Protein AF-A0A354F7L4-F1 (afdb_monomer_lite)

Sequence (125 aa):
MSPPAWTSFITGKNPGKHGIYDFVVHKPDSYELLYTNGGMRRGDPFWKLLSEHGKKVVVLNVPMTYPPEKVNGIMISGFDSPGVDSDFVYPPHILGNIKNELGEYILRDYPQGQDPSSFLKQIHK

Structure (mmCIF, N/CA/C/O backbone):
data_AF-A0A354F7L4-F1
#
_entry.id   AF-A0A354F7L4-F1
#
loop_
_atom_site.group_PDB
_atom_site.id
_atom_site.type_symbol
_atom_site.label_atom_id
_atom_site.label_alt_id
_atom_site.label_comp_id
_atom_site.label_asym_id
_atom_site.label_entity_id
_atom_site.label_seq_id
_atom_site.pdbx_PDB_ins_code
_atom_site.Cartn_x
_atom_site.Cartn_y
_atom_site.Cartn_z
_atom_site.occupancy
_atom_site.B_iso_or_equiv
_atom_site.auth_seq_id
_atom_site.auth_comp_id
_atom_site.auth_asym_id
_atom_site.auth_atom_id
_atom_site.pdbx_PDB_model_num
ATOM 1 N N . MET A 1 1 ? 15.450 -7.856 -3.288 1.00 56.50 1 MET A N 1
ATOM 2 C CA . MET A 1 1 ? 14.868 -9.058 -2.630 1.00 56.50 1 MET A CA 1
ATOM 3 C C . MET A 1 1 ? 13.561 -8.810 -1.858 1.00 56.50 1 MET A C 1
ATOM 5 O O . MET A 1 1 ? 12.842 -9.773 -1.635 1.00 56.50 1 MET A O 1
ATOM 9 N N . SER A 1 2 ? 13.198 -7.585 -1.460 1.00 86.00 2 SER A N 1
ATOM 10 C CA . SER A 1 2 ? 12.085 -7.369 -0.507 1.00 86.00 2 SER A CA 1
ATOM 11 C C . SER A 1 2 ? 10.644 -7.307 -1.078 1.00 86.00 2 SER A C 1
ATOM 13 O O . SER A 1 2 ? 9.744 -7.818 -0.413 1.00 86.00 2 SER A O 1
ATOM 15 N N . PRO A 1 3 ? 10.363 -6.755 -2.281 1.00 92.31 3 PRO A N 1
ATOM 16 C CA . PRO A 1 3 ? 8.996 -6.623 -2.812 1.00 92.31 3 PRO A CA 1
ATOM 17 C C . PRO A 1 3 ? 8.219 -7.936 -2.977 1.00 92.31 3 PRO A C 1
ATOM 19 O O . PRO A 1 3 ? 7.060 -7.985 -2.547 1.00 92.31 3 PRO A O 1
ATOM 22 N N . PRO A 1 4 ? 8.805 -9.021 -3.532 1.00 95.88 4 PRO A N 1
ATOM 23 C CA . PRO A 1 4 ? 8.092 -10.291 -3.630 1.00 95.88 4 PRO A CA 1
ATOM 24 C C . PRO A 1 4 ? 7.759 -10.873 -2.253 1.00 95.88 4 PRO A C 1
ATOM 26 O O . PRO A 1 4 ? 6.676 -11.424 -2.082 1.00 95.88 4 PRO A O 1
ATOM 29 N N . ALA A 1 5 ? 8.639 -10.706 -1.259 1.00 96.25 5 ALA A N 1
ATOM 30 C CA . ALA A 1 5 ? 8.421 -11.214 0.093 1.00 96.25 5 ALA A CA 1
ATOM 31 C C . ALA A 1 5 ? 7.248 -10.508 0.793 1.00 96.25 5 ALA A C 1
ATOM 33 O O . ALA A 1 5 ? 6.347 -11.182 1.294 1.00 96.25 5 ALA A O 1
ATOM 34 N N . TRP A 1 6 ? 7.198 -9.169 0.757 1.00 96.06 6 TRP A N 1
ATOM 35 C CA . TRP A 1 6 ? 6.057 -8.413 1.293 1.00 96.06 6 TRP A CA 1
ATOM 36 C C . TRP A 1 6 ? 4.758 -8.812 0.609 1.00 96.06 6 TRP A C 1
ATOM 38 O O . TRP A 1 6 ? 3.772 -9.132 1.263 1.00 96.06 6 TRP A O 1
ATOM 48 N N . THR A 1 7 ? 4.776 -8.890 -0.716 1.00 97.06 7 THR A N 1
ATOM 49 C CA . THR A 1 7 ? 3.595 -9.263 -1.495 1.00 97.06 7 THR A CA 1
ATOM 50 C C . THR A 1 7 ? 3.122 -10.690 -1.194 1.00 97.06 7 THR A C 1
ATOM 52 O O . THR A 1 7 ? 1.915 -10.948 -1.127 1.00 97.06 7 THR A O 1
ATOM 55 N N . SER A 1 8 ? 4.060 -11.610 -0.959 1.00 97.62 8 SER A N 1
ATOM 56 C CA . SER A 1 8 ? 3.758 -12.982 -0.551 1.00 97.62 8 SER A CA 1
ATOM 57 C C . SER A 1 8 ? 3.114 -13.032 0.833 1.00 97.62 8 SER A C 1
ATOM 59 O O . SER A 1 8 ? 2.094 -13.698 0.996 1.00 97.62 8 SER A O 1
ATOM 61 N N . PHE A 1 9 ? 3.638 -12.280 1.806 1.00 96.69 9 PHE A N 1
ATOM 62 C CA . PHE A 1 9 ? 3.028 -12.134 3.135 1.00 96.69 9 PHE A CA 1
ATOM 63 C C . PHE A 1 9 ? 1.599 -11.582 3.050 1.00 96.69 9 PHE A C 1
ATOM 65 O O . PHE A 1 9 ? 0.682 -12.113 3.671 1.00 96.69 9 PHE A O 1
ATOM 72 N N . ILE A 1 10 ? 1.398 -10.548 2.234 1.00 97.31 10 ILE A N 1
ATOM 73 C CA . ILE A 1 10 ? 0.117 -9.852 2.097 1.00 97.31 10 ILE A CA 1
ATOM 74 C C . ILE A 1 10 ? -0.976 -10.760 1.516 1.00 97.31 10 ILE A C 1
ATOM 76 O O . ILE A 1 10 ? -2.126 -10.705 1.951 1.00 97.31 10 ILE A O 1
ATOM 80 N N . THR A 1 11 ? -0.632 -11.575 0.518 1.00 97.88 11 THR A N 1
ATOM 81 C CA . THR A 1 11 ? -1.614 -12.337 -0.278 1.00 97.88 11 THR A CA 1
ATOM 82 C C . THR A 1 11 ? -1.650 -13.830 0.037 1.00 97.88 11 THR A C 1
ATOM 84 O O . THR A 1 11 ? -2.539 -14.532 -0.443 1.00 97.88 11 THR A O 1
ATOM 87 N N . GLY A 1 12 ? -0.659 -14.351 0.767 1.00 97.75 12 GLY A N 1
ATOM 88 C CA . GLY A 1 12 ? -0.443 -15.791 0.934 1.00 97.75 12 GLY A CA 1
ATOM 89 C C . GLY A 1 1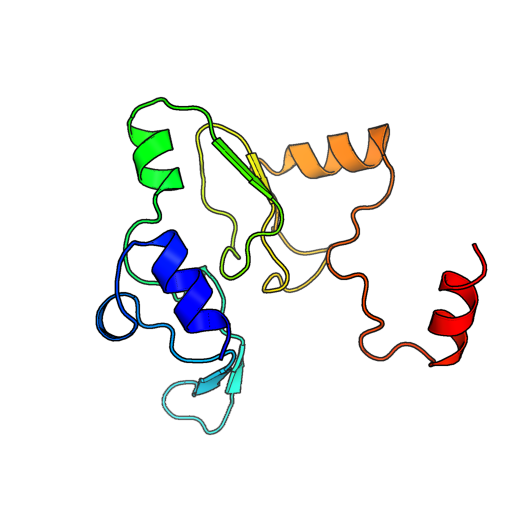2 ? -0.084 -16.518 -0.371 1.00 97.75 12 GLY A C 1
ATOM 90 O O . GLY A 1 12 ? -0.223 -17.738 -0.463 1.00 97.75 12 GLY A O 1
ATOM 91 N N . LYS A 1 13 ? 0.330 -15.791 -1.418 1.00 97.81 13 LYS A N 1
ATOM 92 C CA . LYS A 1 13 ? 0.646 -16.333 -2.751 1.00 97.81 13 LYS A CA 1
ATOM 93 C C . LYS A 1 13 ? 2.144 -16.219 -3.037 1.00 97.81 13 LYS A C 1
ATOM 95 O O . LYS A 1 13 ? 2.824 -15.403 -2.443 1.00 97.81 13 LYS A O 1
ATOM 100 N N . ASN A 1 14 ? 2.656 -17.021 -3.970 1.00 97.38 14 ASN A N 1
ATOM 101 C CA . ASN A 1 14 ? 4.037 -16.896 -4.457 1.00 97.38 14 ASN A CA 1
ATOM 102 C C . ASN A 1 14 ? 4.157 -15.851 -5.596 1.00 97.38 14 ASN A C 1
ATOM 104 O O . ASN A 1 14 ? 3.125 -15.497 -6.186 1.00 97.38 14 ASN A O 1
ATOM 108 N N . PRO A 1 15 ? 5.382 -15.426 -5.978 1.00 97.00 15 PRO A N 1
ATOM 109 C CA . PRO A 1 15 ? 5.606 -14.432 -7.035 1.00 97.00 15 PRO A CA 1
ATOM 110 C C . PRO A 1 15 ? 4.946 -14.728 -8.376 1.00 97.00 15 PRO A C 1
ATOM 112 O O . PRO A 1 15 ? 4.356 -13.827 -8.972 1.00 97.00 15 PRO A O 1
ATOM 115 N N . GLY A 1 16 ? 4.917 -15.995 -8.797 1.00 97.12 16 GLY A N 1
ATOM 116 C CA . GLY A 1 16 ? 4.219 -16.416 -10.015 1.00 97.12 16 GLY A CA 1
ATOM 117 C C . GLY A 1 16 ? 2.729 -16.061 -10.009 1.00 97.12 16 GLY A C 1
ATOM 118 O O . GLY A 1 16 ? 2.159 -15.683 -11.034 1.00 97.12 16 GLY A O 1
ATOM 119 N N . LYS A 1 17 ? 2.093 -16.124 -8.835 1.00 97.69 17 LYS A N 1
ATOM 120 C CA . LYS A 1 17 ? 0.667 -15.831 -8.655 1.00 97.69 17 LYS A CA 1
ATOM 121 C C . LYS A 1 17 ? 0.389 -14.344 -8.430 1.00 97.69 17 LYS A C 1
ATOM 123 O O . LYS A 1 17 ? -0.535 -13.819 -9.046 1.00 97.69 17 LYS A O 1
ATOM 128 N N . HIS A 1 18 ? 1.158 -13.656 -7.583 1.00 97.50 18 HIS A N 1
ATOM 129 C CA . HIS A 1 18 ? 0.901 -12.239 -7.283 1.00 97.50 18 HIS A CA 1
ATOM 130 C C . HIS A 1 18 ? 1.564 -11.256 -8.263 1.00 97.50 18 HIS A C 1
ATOM 132 O O . HIS A 1 18 ? 1.158 -10.102 -8.318 1.00 97.50 18 HIS A O 1
ATOM 138 N N . GLY A 1 19 ? 2.525 -11.696 -9.081 1.00 95.81 19 GLY A N 1
ATOM 139 C CA . GLY A 1 19 ? 3.097 -10.919 -10.191 1.00 95.81 19 GLY A CA 1
ATOM 140 C C . GLY A 1 19 ? 4.124 -9.846 -9.813 1.00 95.81 19 GLY A C 1
ATOM 141 O O . GLY A 1 19 ? 4.499 -9.058 -10.670 1.00 95.81 19 GLY A O 1
ATOM 142 N N . ILE A 1 20 ? 4.591 -9.821 -8.562 1.00 96.38 20 ILE A N 1
ATOM 143 C CA . ILE A 1 20 ? 5.593 -8.857 -8.078 1.00 96.38 20 ILE A CA 1
ATOM 144 C C . ILE A 1 20 ? 6.918 -9.593 -7.934 1.00 96.38 20 ILE A C 1
ATOM 146 O O . ILE A 1 20 ? 6.976 -10.584 -7.208 1.00 96.38 20 ILE A O 1
ATOM 150 N N . TYR A 1 21 ? 7.963 -9.105 -8.597 1.00 95.00 21 TYR A N 1
ATOM 151 C CA . TYR A 1 21 ? 9.268 -9.773 -8.636 1.00 95.00 21 TYR A CA 1
ATOM 152 C C . TYR A 1 21 ? 10.406 -8.892 -8.122 1.00 95.00 21 TYR A C 1
ATOM 154 O O . TYR A 1 21 ? 11.318 -9.405 -7.478 1.00 95.00 21 TYR A O 1
ATOM 162 N N . ASP A 1 22 ? 10.327 -7.578 -8.332 1.00 94.56 22 ASP A N 1
ATOM 163 C CA . ASP A 1 22 ? 11.354 -6.633 -7.903 1.00 94.56 22 ASP A CA 1
ATOM 164 C C . ASP A 1 22 ? 10.752 -5.252 -7.598 1.00 94.56 22 ASP A C 1
ATOM 166 O O . ASP A 1 22 ? 9.535 -5.071 -7.627 1.00 94.56 22 ASP A O 1
ATOM 170 N N . PHE A 1 23 ? 11.602 -4.288 -7.253 1.00 92.88 23 PHE A N 1
ATOM 171 C CA . PHE A 1 23 ? 11.245 -2.887 -7.039 1.00 92.88 23 PHE A CA 1
ATOM 172 C C . PHE A 1 23 ? 10.977 -2.148 -8.342 1.00 92.88 23 PHE A C 1
ATOM 174 O O . PHE A 1 23 ? 10.343 -1.096 -8.322 1.00 92.88 23 PHE A O 1
ATOM 181 N N . VAL A 1 24 ? 11.452 -2.684 -9.464 1.00 93.62 24 VAL A N 1
ATOM 182 C CA . VAL A 1 24 ? 11.291 -2.090 -10.784 1.00 93.62 24 VAL A CA 1
ATOM 183 C C . VAL A 1 24 ? 10.785 -3.118 -11.784 1.00 93.62 24 VAL A C 1
ATOM 185 O O . VAL A 1 24 ? 11.138 -4.295 -11.721 1.00 93.62 24 VAL A O 1
ATOM 188 N N . VAL A 1 25 ? 9.964 -2.657 -12.718 1.00 93.12 25 VAL A N 1
ATOM 189 C CA . VAL A 1 25 ? 9.502 -3.428 -13.874 1.00 93.12 25 VAL A CA 1
ATOM 190 C C . VAL A 1 25 ? 9.745 -2.629 -15.145 1.00 93.12 25 VAL A C 1
ATOM 192 O O . VAL A 1 25 ? 9.765 -1.401 -15.116 1.00 93.12 25 VAL A O 1
ATOM 195 N N . HIS A 1 26 ? 9.915 -3.315 -16.271 1.00 92.88 26 HIS A N 1
ATOM 196 C CA . HIS A 1 26 ? 9.958 -2.643 -17.564 1.00 92.88 26 HIS A CA 1
ATOM 197 C C . HIS A 1 26 ? 8.566 -2.169 -17.963 1.00 92.88 26 HIS A C 1
ATOM 199 O O . HIS A 1 26 ? 7.584 -2.912 -17.855 1.00 92.88 26 HIS A O 1
ATOM 205 N N . LYS A 1 27 ? 8.487 -0.942 -18.469 1.00 92.75 27 LYS A N 1
ATOM 206 C CA . LYS A 1 27 ? 7.311 -0.488 -19.201 1.00 92.75 27 LYS A CA 1
ATOM 207 C C . LYS A 1 27 ? 7.203 -1.294 -20.506 1.00 92.75 27 LYS A C 1
ATOM 209 O O . LYS A 1 27 ? 8.215 -1.439 -21.193 1.00 92.75 27 LYS A O 1
ATOM 214 N N . PRO A 1 28 ? 6.015 -1.815 -20.863 1.00 91.25 28 PRO A N 1
ATOM 215 C CA . PRO A 1 28 ? 5.824 -2.501 -22.137 1.00 91.25 28 PRO A CA 1
ATOM 216 C C . PRO A 1 28 ? 6.294 -1.640 -23.313 1.00 91.25 28 PRO A C 1
ATOM 218 O O . PRO A 1 28 ? 6.095 -0.424 -23.305 1.00 91.25 28 PRO A O 1
ATOM 221 N N . ASP A 1 29 ? 6.938 -2.277 -24.290 1.00 93.56 29 ASP A N 1
A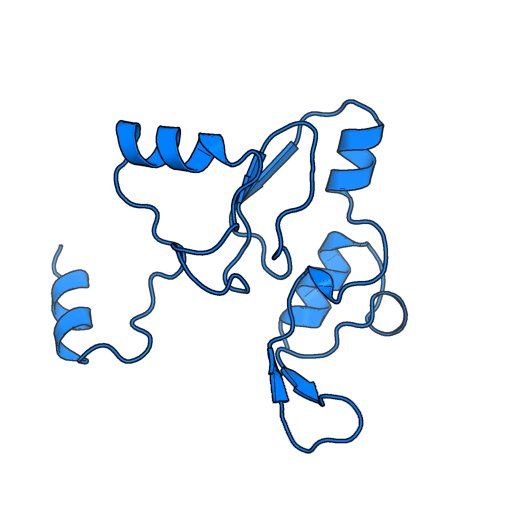TOM 222 C CA . ASP A 1 29 ? 7.444 -1.645 -25.516 1.00 93.56 29 ASP A CA 1
ATOM 223 C C . ASP A 1 29 ? 8.428 -0.481 -25.284 1.00 93.56 29 ASP A C 1
ATOM 225 O O . ASP A 1 29 ? 8.584 0.403 -26.126 1.00 93.56 29 ASP A O 1
ATOM 229 N N . SER A 1 30 ? 9.113 -0.465 -24.135 1.00 93.56 30 SER A N 1
ATOM 230 C CA . SER A 1 30 ? 10.088 0.566 -23.785 1.00 93.56 30 SER A CA 1
ATOM 231 C C . SER A 1 30 ? 11.246 0.010 -22.949 1.00 93.56 30 SER A C 1
ATOM 233 O O . SER A 1 30 ? 11.142 -1.022 -22.288 1.00 93.56 30 SER A O 1
ATOM 235 N N . TYR A 1 31 ? 12.367 0.730 -22.956 1.00 91.88 31 TYR A N 1
ATOM 236 C CA . TYR A 1 31 ? 13.486 0.502 -22.037 1.00 91.88 31 TYR A CA 1
ATOM 237 C C . TYR A 1 31 ? 13.320 1.257 -20.706 1.00 91.88 31 TYR A C 1
ATOM 239 O O . TYR A 1 31 ? 14.174 1.152 -19.828 1.00 91.88 31 TYR A O 1
ATOM 247 N N . GLU A 1 32 ? 12.227 2.008 -20.538 1.00 94.38 32 GLU A N 1
ATOM 248 C CA . GLU A 1 32 ? 11.896 2.702 -19.294 1.00 94.38 32 GLU A CA 1
ATOM 249 C C . GLU A 1 32 ? 11.601 1.714 -18.156 1.00 94.38 32 GLU A C 1
ATOM 251 O O . GLU A 1 32 ? 10.874 0.730 -18.323 1.00 94.38 32 GLU A O 1
ATOM 256 N N . LEU A 1 33 ? 12.133 2.022 -16.972 1.00 93.00 33 LEU A N 1
ATOM 257 C CA . LEU A 1 33 ? 11.838 1.317 -15.729 1.00 93.00 33 LEU A CA 1
ATOM 258 C C . LEU A 1 33 ? 10.749 2.059 -14.951 1.00 93.00 33 LEU A C 1
ATOM 260 O O . LEU A 1 33 ? 10.797 3.279 -14.800 1.00 93.00 33 LEU A O 1
ATOM 264 N N . LEU A 1 34 ? 9.790 1.310 -14.419 1.00 91.44 34 LEU A N 1
ATOM 265 C CA . LEU A 1 34 ? 8.733 1.796 -13.541 1.00 91.44 34 LEU A CA 1
ATOM 266 C C . LEU A 1 34 ? 8.956 1.262 -12.132 1.00 91.44 34 LEU A C 1
ATOM 268 O O . LEU A 1 34 ? 9.267 0.084 -11.964 1.00 91.44 34 LEU A O 1
ATOM 272 N N . TYR A 1 35 ? 8.733 2.099 -11.120 1.00 91.81 35 TYR A N 1
ATOM 273 C CA . TYR A 1 35 ? 8.694 1.628 -9.740 1.00 91.81 35 TYR A CA 1
ATOM 274 C C . TYR A 1 35 ? 7.467 0.754 -9.507 1.00 91.81 35 TYR A C 1
ATOM 276 O O . TYR A 1 35 ? 6.344 1.103 -9.872 1.00 91.81 35 TYR A O 1
ATOM 284 N N . THR A 1 36 ? 7.696 -0.380 -8.862 1.00 93.56 36 THR A N 1
ATOM 285 C CA . THR A 1 36 ? 6.649 -1.331 -8.515 1.00 93.56 36 THR A CA 1
ATOM 286 C C . THR A 1 36 ? 5.949 -0.875 -7.243 1.00 93.56 36 THR A C 1
ATOM 288 O O . THR A 1 36 ? 6.604 -0.505 -6.270 1.00 93.56 36 THR A O 1
ATOM 291 N N . ASN A 1 37 ? 4.620 -0.927 -7.234 1.00 94.69 37 ASN A N 1
ATOM 292 C CA . ASN A 1 37 ? 3.795 -0.550 -6.087 1.00 94.69 37 ASN A CA 1
ATOM 293 C C . ASN A 1 37 ? 2.671 -1.569 -5.847 1.00 94.69 37 ASN A C 1
ATOM 295 O O . ASN A 1 37 ? 2.500 -2.527 -6.610 1.00 94.69 37 ASN A O 1
ATOM 299 N N . GLY A 1 38 ? 1.918 -1.377 -4.763 1.00 94.94 38 GLY A N 1
ATOM 300 C CA . GLY A 1 38 ? 0.779 -2.224 -4.400 1.00 94.94 38 GLY A CA 1
ATOM 301 C C . GLY A 1 38 ? -0.280 -2.376 -5.496 1.00 94.94 38 GLY A C 1
ATOM 302 O O . GLY A 1 38 ? -0.846 -3.457 -5.637 1.00 94.94 38 GLY A O 1
ATOM 303 N N . GLY A 1 39 ? -0.499 -1.354 -6.324 1.00 95.31 39 GLY A N 1
ATOM 304 C CA . GLY A 1 39 ? -1.454 -1.381 -7.435 1.00 95.31 39 GLY A CA 1
ATOM 305 C C . GLY A 1 39 ? -1.112 -2.384 -8.541 1.00 95.31 39 GLY A C 1
ATOM 306 O O . GLY A 1 39 ? -1.998 -2.813 -9.275 1.00 95.31 39 GLY A O 1
ATOM 307 N N . MET A 1 40 ? 0.149 -2.810 -8.645 1.00 95.88 40 MET A N 1
ATOM 308 C CA . MET A 1 40 ? 0.587 -3.826 -9.614 1.00 95.88 40 MET A CA 1
ATOM 309 C C . MET A 1 40 ? 0.379 -5.264 -9.112 1.00 95.88 40 MET A C 1
ATOM 311 O O . MET A 1 40 ? 0.577 -6.229 -9.856 1.00 95.88 40 MET A O 1
ATOM 315 N N . ARG A 1 41 ? 0.007 -5.438 -7.839 1.00 95.75 41 ARG A N 1
ATOM 316 C CA . ARG A 1 41 ? -0.159 -6.748 -7.206 1.00 95.75 41 ARG A CA 1
ATOM 317 C C . ARG A 1 41 ? -1.434 -7.435 -7.679 1.00 95.75 41 ARG A C 1
ATOM 319 O O . ARG A 1 41 ? -2.519 -6.864 -7.655 1.00 95.75 41 ARG A O 1
ATOM 326 N N . ARG A 1 42 ? -1.329 -8.730 -7.982 1.00 96.75 42 ARG A N 1
ATOM 327 C CA . ARG A 1 42 ? -2.482 -9.621 -8.168 1.00 96.75 42 ARG A CA 1
ATOM 328 C C . ARG A 1 42 ? -2.808 -10.389 -6.890 1.00 96.75 42 ARG A C 1
ATOM 330 O O . ARG A 1 42 ? -1.920 -10.829 -6.162 1.00 96.75 42 ARG A O 1
ATOM 337 N N . GLY A 1 43 ? -4.095 -10.664 -6.700 1.00 95.81 43 GLY A N 1
ATOM 338 C CA . GLY A 1 43 ? -4.613 -11.430 -5.570 1.00 95.81 43 GLY A CA 1
ATOM 339 C C . GLY A 1 43 ? -5.011 -10.564 -4.381 1.00 95.81 43 GLY A C 1
ATOM 340 O O . GLY A 1 43 ? -4.434 -9.505 -4.146 1.00 95.81 43 GLY A O 1
ATOM 341 N N . ASP A 1 44 ? -6.009 -11.048 -3.644 1.00 96.69 44 ASP A N 1
ATOM 342 C CA . ASP A 1 44 ? -6.577 -10.306 -2.529 1.00 96.69 44 ASP A CA 1
ATOM 343 C C . ASP A 1 44 ? -5.639 -10.311 -1.318 1.00 96.69 44 ASP A C 1
ATOM 345 O O . ASP A 1 44 ? -5.136 -11.372 -0.930 1.00 96.69 44 ASP A O 1
ATOM 349 N N . PRO A 1 45 ? -5.388 -9.142 -0.715 1.00 97.56 45 PRO A N 1
ATOM 350 C CA . PRO A 1 45 ? -4.667 -9.063 0.539 1.00 97.56 45 PRO A CA 1
ATOM 351 C C . PRO A 1 45 ? -5.553 -9.510 1.707 1.00 97.56 45 PRO A C 1
ATOM 353 O O . PRO A 1 45 ? -6.772 -9.309 1.696 1.00 97.56 45 PRO A O 1
ATOM 356 N N . PHE A 1 46 ? -4.957 -10.054 2.768 1.00 97.69 46 PHE A N 1
ATOM 357 C CA . PHE A 1 46 ? -5.745 -10.569 3.895 1.00 97.69 46 PHE A CA 1
ATOM 358 C C . PHE A 1 46 ? -6.594 -9.487 4.593 1.00 97.69 46 PHE A C 1
ATOM 360 O O . PHE A 1 46 ? -7.678 -9.790 5.086 1.00 97.69 46 PHE A O 1
ATOM 367 N N . TRP A 1 47 ? -6.174 -8.215 4.601 1.00 98.00 47 TRP A N 1
ATOM 368 C CA . TRP A 1 47 ? -6.968 -7.115 5.175 1.00 98.00 47 TRP A CA 1
ATOM 369 C C . TRP A 1 47 ? -8.243 -6.802 4.389 1.00 98.00 47 TRP A C 1
ATOM 371 O O . TRP A 1 47 ? -9.232 -6.374 4.990 1.00 98.00 47 TRP A O 1
ATOM 381 N N . LYS A 1 48 ? -8.248 -7.036 3.071 1.00 97.50 48 LYS A N 1
ATOM 382 C CA . LYS A 1 48 ? -9.456 -6.915 2.248 1.00 97.50 48 LYS A CA 1
ATOM 383 C C . LYS A 1 48 ? -10.456 -7.994 2.650 1.00 97.50 48 LYS A C 1
ATOM 385 O O . LYS A 1 48 ? -11.586 -7.662 2.990 1.00 97.50 48 LYS A O 1
ATOM 390 N N . LEU A 1 49 ? -10.000 -9.245 2.750 1.00 97.75 49 LEU A N 1
ATOM 391 C CA . LEU A 1 49 ? -10.832 -10.366 3.201 1.00 97.75 49 LEU A CA 1
ATOM 392 C C . LEU A 1 49 ? -11.408 -10.114 4.603 1.00 97.75 49 LEU A C 1
ATOM 394 O O . LEU A 1 49 ? -12.599 -10.302 4.829 1.00 97.75 49 LEU A O 1
ATOM 398 N N . LEU A 1 50 ? -10.587 -9.634 5.542 1.00 98.31 50 LEU A N 1
ATOM 399 C CA . LEU A 1 50 ? -11.040 -9.258 6.885 1.00 98.31 50 LEU A CA 1
ATOM 400 C C . LEU A 1 50 ? -12.110 -8.155 6.846 1.00 98.31 50 LEU A C 1
ATOM 402 O O . LEU A 1 50 ? -13.126 -8.266 7.535 1.00 98.31 50 LEU A O 1
ATOM 406 N N . SER A 1 51 ? -11.907 -7.124 6.022 1.00 98.44 51 SER A N 1
ATOM 407 C CA . SER A 1 51 ? -12.851 -6.012 5.864 1.00 98.44 51 SER A CA 1
ATOM 408 C C . SER A 1 51 ? -14.193 -6.466 5.291 1.00 98.44 51 SER A C 1
ATOM 410 O O . SER A 1 51 ? -15.236 -6.081 5.816 1.00 98.44 51 SER A O 1
ATOM 412 N N . GLU A 1 52 ? -14.176 -7.321 4.265 1.00 97.94 52 GLU A N 1
ATOM 413 C CA . GLU A 1 52 ? -15.375 -7.916 3.652 1.00 97.94 52 GLU A CA 1
ATOM 414 C C . GLU A 1 52 ? -16.178 -8.761 4.654 1.00 97.94 52 GLU A C 1
ATOM 416 O O . GLU A 1 52 ? -17.401 -8.824 4.573 1.00 97.94 52 GLU A O 1
ATOM 421 N N . HIS A 1 53 ? -15.510 -9.334 5.660 1.00 98.31 53 HIS A N 1
ATOM 422 C CA . HIS A 1 53 ? -16.139 -10.068 6.765 1.00 98.31 53 HIS A CA 1
ATOM 423 C C . HIS A 1 53 ? -16.425 -9.186 7.996 1.00 98.31 53 HIS A C 1
ATOM 425 O O . HIS A 1 53 ? -16.564 -9.684 9.119 1.00 98.31 53 HIS A O 1
ATOM 431 N N . GLY A 1 54 ? -16.483 -7.863 7.815 1.00 98.31 54 GLY A N 1
ATOM 432 C CA . GLY A 1 54 ? -16.865 -6.899 8.849 1.00 98.31 54 GLY A CA 1
ATOM 433 C C . GLY A 1 54 ? -15.835 -6.710 9.965 1.00 98.31 54 GLY A C 1
ATOM 434 O O . GLY A 1 54 ? -16.143 -6.088 10.983 1.00 98.31 54 GLY A O 1
ATOM 435 N N . LYS A 1 55 ? -14.607 -7.222 9.817 1.00 98.62 55 LYS A N 1
ATOM 436 C CA . LYS A 1 55 ? -13.534 -7.017 10.801 1.00 98.62 55 LYS A CA 1
ATOM 437 C C . LYS A 1 55 ? -12.885 -5.658 10.591 1.00 98.62 55 LYS A C 1
ATOM 439 O O . LYS A 1 55 ? -12.700 -5.231 9.454 1.00 98.62 55 LYS A O 1
ATOM 444 N N . LYS A 1 56 ? -12.550 -4.982 11.693 1.00 98.44 56 LYS A N 1
ATOM 445 C CA . LYS A 1 56 ? -11.819 -3.716 11.640 1.00 98.44 56 LYS A CA 1
ATOM 446 C C . LYS A 1 56 ? -10.333 -3.972 11.433 1.00 98.44 56 LYS A C 1
ATOM 448 O O . LYS A 1 56 ? -9.775 -4.846 12.095 1.00 98.44 56 LYS A O 1
ATOM 453 N N . VAL A 1 57 ? -9.701 -3.203 10.553 1.00 98.38 57 VAL A N 1
ATOM 454 C CA . VAL A 1 57 ? -8.267 -3.323 10.257 1.00 98.38 57 VAL A CA 1
ATOM 455 C C . VAL A 1 57 ? -7.586 -1.959 10.244 1.00 98.38 57 VAL A C 1
ATOM 457 O O . VAL A 1 57 ? -8.175 -0.959 9.836 1.00 98.38 57 VAL A O 1
ATOM 460 N N . VAL A 1 58 ? -6.328 -1.933 10.679 1.00 98.19 58 VAL A N 1
ATOM 461 C CA . VAL A 1 58 ? -5.425 -0.797 10.484 1.00 98.19 58 VAL A CA 1
ATOM 462 C C . VAL A 1 58 ? -4.166 -1.322 9.808 1.00 98.19 58 VAL A C 1
ATOM 464 O O . VAL A 1 58 ? -3.513 -2.220 10.336 1.00 98.19 58 VAL A O 1
ATOM 467 N N . VAL A 1 59 ? -3.846 -0.785 8.634 1.00 98.00 59 VAL A N 1
ATOM 468 C CA . VAL A 1 59 ? -2.626 -1.105 7.882 1.00 98.00 59 VAL A CA 1
ATOM 469 C C . VAL A 1 59 ? -1.791 0.164 7.807 1.00 98.00 59 VAL A C 1
ATOM 471 O O . VAL A 1 59 ? -2.228 1.148 7.224 1.00 98.00 59 VAL A O 1
ATOM 474 N N . LEU A 1 60 ? -0.612 0.161 8.422 1.00 96.06 60 LEU A N 1
ATOM 475 C CA . LEU A 1 60 ? 0.233 1.347 8.560 1.00 96.06 60 LEU A CA 1
ATOM 476 C C . LEU A 1 60 ? 1.635 1.046 8.040 1.00 96.06 60 LEU A C 1
ATOM 478 O O . LEU A 1 60 ? 2.293 0.145 8.557 1.00 96.06 60 LEU A O 1
ATOM 482 N N . ASN A 1 61 ? 2.089 1.802 7.041 1.00 94.06 61 ASN A N 1
ATOM 483 C CA . ASN A 1 61 ? 3.447 1.746 6.490 1.00 94.06 61 ASN A CA 1
ATOM 484 C C . ASN A 1 61 ? 3.900 0.360 6.004 1.00 94.06 61 ASN A C 1
ATOM 486 O O . ASN A 1 61 ? 5.096 0.088 5.892 1.00 94.06 61 ASN A O 1
ATOM 490 N N . VAL A 1 62 ? 2.954 -0.521 5.676 1.00 95.19 62 VAL A N 1
ATOM 491 C CA . VAL A 1 62 ? 3.271 -1.826 5.091 1.00 95.19 62 VAL A CA 1
ATOM 492 C C . VAL A 1 62 ? 3.694 -1.606 3.637 1.00 95.19 62 VAL A C 1
ATOM 494 O O . VAL A 1 62 ? 2.933 -1.000 2.887 1.00 95.19 62 VAL A O 1
ATOM 497 N N . PRO A 1 63 ? 4.872 -2.074 3.195 1.00 94.44 63 PRO A N 1
ATOM 498 C CA . PRO A 1 63 ? 5.294 -1.926 1.805 1.00 94.44 63 PRO A CA 1
ATOM 499 C C . PRO A 1 63 ? 4.338 -2.592 0.815 1.00 94.44 63 PRO A C 1
ATOM 501 O O . PRO A 1 63 ? 3.689 -3.584 1.146 1.00 94.44 63 PRO A O 1
ATOM 504 N N . MET A 1 64 ? 4.338 -2.114 -0.428 1.00 95.31 64 MET A N 1
ATOM 505 C CA . MET A 1 64 ? 3.502 -2.632 -1.518 1.00 95.31 64 MET A CA 1
ATOM 506 C C . MET A 1 64 ? 2.011 -2.386 -1.272 1.00 95.31 64 MET A C 1
ATOM 508 O O . MET A 1 64 ? 1.185 -3.274 -1.488 1.00 95.31 64 MET A O 1
ATOM 512 N N . THR A 1 65 ? 1.656 -1.195 -0.801 1.00 96.62 65 THR A N 1
ATOM 513 C CA . THR A 1 65 ? 0.270 -0.824 -0.467 1.00 96.62 65 THR A CA 1
ATOM 514 C C . THR A 1 65 ? -0.175 0.495 -1.088 1.00 96.62 65 THR A C 1
ATOM 516 O O . THR A 1 65 ? -1.256 0.967 -0.752 1.00 96.62 65 THR A O 1
ATOM 519 N N . TYR A 1 66 ? 0.610 1.101 -1.985 1.00 96.81 66 TYR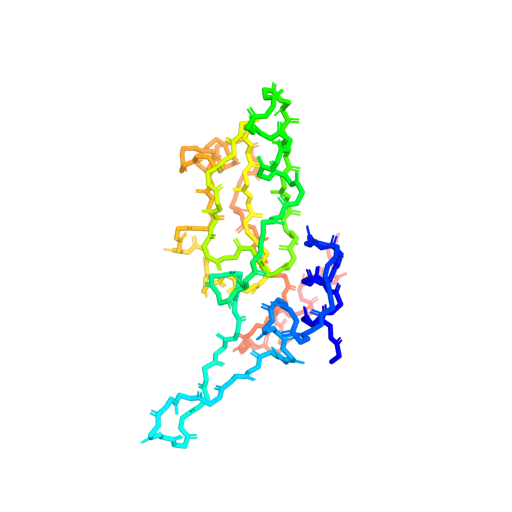 A N 1
ATOM 520 C CA . TYR A 1 66 ? 0.162 2.245 -2.781 1.00 96.81 66 TYR A CA 1
ATOM 521 C C . TYR A 1 66 ? -0.461 1.799 -4.121 1.00 96.81 66 TYR A C 1
ATOM 523 O O . TYR A 1 66 ? 0.144 0.973 -4.812 1.00 96.81 66 TYR A O 1
ATOM 531 N N . PRO A 1 67 ? -1.608 2.361 -4.550 1.00 97.06 67 PRO A N 1
ATOM 532 C CA . PRO A 1 67 ? -2.469 3.275 -3.795 1.00 97.06 67 PRO A CA 1
ATOM 533 C C . PRO A 1 67 ? -3.190 2.548 -2.644 1.00 97.06 67 PRO A C 1
ATOM 535 O O . PRO A 1 67 ? -3.404 1.336 -2.739 1.00 97.06 67 PRO A O 1
ATOM 538 N N . PRO A 1 68 ? -3.573 3.262 -1.569 1.00 97.44 68 PRO A N 1
ATOM 539 C CA . PRO A 1 68 ? -4.244 2.669 -0.422 1.00 97.44 68 PRO A CA 1
ATOM 540 C C . PRO A 1 68 ? -5.577 2.052 -0.848 1.00 97.44 68 PRO A C 1
ATOM 542 O O . PRO A 1 68 ? -6.390 2.657 -1.551 1.00 97.44 68 PRO A O 1
ATOM 545 N N . GLU A 1 69 ? -5.821 0.831 -0.392 1.00 96.31 69 GLU A N 1
ATOM 546 C CA . GLU A 1 69 ? -7.071 0.122 -0.629 1.00 96.31 69 GLU A CA 1
ATOM 547 C C . GLU A 1 69 ? -8.150 0.567 0.360 1.00 96.31 69 GLU A C 1
ATOM 549 O O . GLU A 1 69 ? -7.882 0.885 1.522 1.00 96.31 69 GLU A O 1
ATOM 554 N N . LYS A 1 70 ? -9.412 0.522 -0.081 1.00 97.31 70 LYS A N 1
ATOM 555 C CA . LYS A 1 70 ? -10.544 0.729 0.822 1.00 97.31 70 LYS A CA 1
ATOM 556 C C . LYS A 1 70 ? -10.647 -0.451 1.784 1.00 97.31 70 LYS A C 1
ATOM 558 O O . LYS A 1 70 ? -10.797 -1.593 1.354 1.00 97.31 70 LYS A O 1
ATOM 563 N N . VAL A 1 71 ? -10.623 -0.161 3.079 1.00 98.06 71 VAL A N 1
ATOM 564 C CA . VAL A 1 71 ? -10.735 -1.156 4.151 1.00 98.06 71 VAL A CA 1
ATOM 565 C C . VAL A 1 71 ? -11.780 -0.742 5.183 1.00 98.06 71 VAL A C 1
ATOM 567 O O . VAL A 1 71 ? -12.154 0.426 5.277 1.00 98.06 71 VAL A O 1
ATOM 570 N N . ASN A 1 72 ? -12.255 -1.686 5.990 1.00 98.44 72 ASN A N 1
ATOM 571 C CA . ASN A 1 72 ? -13.102 -1.388 7.144 1.00 98.44 72 ASN A CA 1
ATOM 572 C C . ASN A 1 72 ? -12.236 -0.847 8.296 1.00 98.44 72 ASN A C 1
ATOM 574 O O . ASN A 1 72 ? -11.962 -1.537 9.276 1.00 98.44 72 ASN A O 1
ATOM 578 N N . GLY A 1 73 ? -11.723 0.368 8.145 1.00 98.06 73 GLY A N 1
ATOM 579 C CA . GLY A 1 73 ? -10.780 0.974 9.078 1.00 98.06 73 GLY A CA 1
ATOM 580 C C . GLY A 1 73 ? -9.847 1.933 8.358 1.00 98.06 73 GLY A C 1
ATOM 581 O O . GLY A 1 73 ? -10.315 2.731 7.552 1.00 98.06 73 GLY A O 1
ATOM 582 N N . ILE A 1 74 ? -8.551 1.864 8.657 1.00 98.44 74 ILE A N 1
ATOM 583 C CA . ILE A 1 74 ? -7.555 2.833 8.183 1.00 98.44 74 ILE A CA 1
ATOM 584 C C . ILE A 1 74 ? -6.454 2.113 7.403 1.00 98.44 74 ILE A C 1
ATOM 586 O O . ILE A 1 74 ? -5.964 1.065 7.824 1.00 98.44 74 ILE A O 1
ATOM 590 N N . MET A 1 75 ? -6.031 2.695 6.288 1.00 98.44 75 MET A N 1
ATOM 591 C CA . MET A 1 75 ? -4.828 2.305 5.569 1.00 98.44 75 MET A CA 1
ATOM 592 C C . MET A 1 75 ? -3.956 3.529 5.311 1.00 98.44 75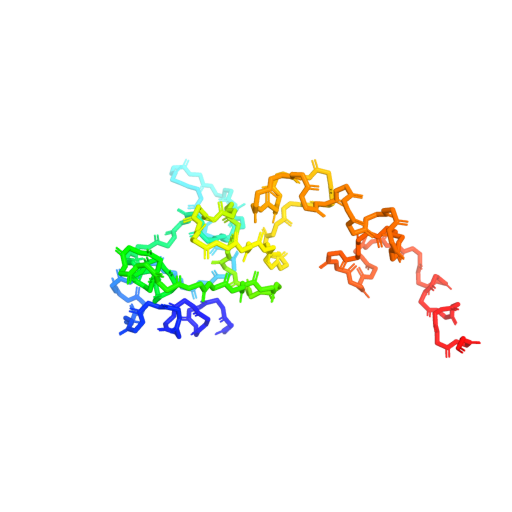 MET A C 1
ATOM 594 O O . MET A 1 75 ? -4.424 4.525 4.772 1.00 98.44 75 MET A O 1
ATOM 598 N N . ILE A 1 76 ? -2.684 3.441 5.677 1.00 97.50 76 ILE A N 1
ATOM 599 C CA . ILE A 1 76 ? -1.644 4.400 5.321 1.00 97.50 76 ILE A CA 1
ATOM 600 C C . ILE A 1 76 ? -0.567 3.613 4.580 1.00 97.50 76 ILE A C 1
ATOM 602 O O . ILE A 1 76 ? 0.050 2.709 5.157 1.00 97.50 76 ILE A O 1
ATOM 606 N N . SER A 1 77 ? -0.411 3.906 3.291 1.00 96.81 77 SER A N 1
ATOM 607 C CA . SER A 1 77 ? 0.456 3.158 2.390 1.00 96.81 77 SER A CA 1
ATOM 608 C C . SER A 1 77 ? 1.932 3.286 2.768 1.00 96.81 77 SER A C 1
ATOM 610 O O . SER A 1 77 ? 2.359 4.249 3.399 1.00 96.81 77 SER A O 1
ATOM 612 N N . GLY A 1 78 ? 2.722 2.289 2.374 1.00 93.56 78 GLY A N 1
ATOM 613 C CA . GLY A 1 78 ? 4.146 2.207 2.674 1.00 93.56 78 GLY A CA 1
ATOM 614 C C . GLY A 1 78 ? 5.032 3.113 1.823 1.00 93.56 78 GLY A C 1
ATOM 615 O O . GLY A 1 78 ? 4.582 4.004 1.095 1.00 93.56 78 GLY A O 1
ATOM 616 N N . PHE A 1 79 ? 6.338 2.838 1.893 1.00 89.88 79 PHE A N 1
ATOM 617 C CA . PHE A 1 79 ? 7.364 3.624 1.208 1.00 89.88 79 PHE A CA 1
ATOM 618 C C . PHE A 1 79 ? 7.243 3.599 -0.321 1.00 89.88 79 PHE A C 1
ATOM 620 O O . PHE A 1 79 ? 7.937 4.377 -0.966 1.00 89.88 79 PHE A O 1
ATOM 627 N N . ASP A 1 80 ? 6.424 2.729 -0.919 1.00 91.88 80 ASP A N 1
ATOM 628 C CA . ASP A 1 80 ? 6.140 2.702 -2.359 1.00 91.88 80 ASP A CA 1
ATOM 629 C C . ASP A 1 80 ? 5.222 3.849 -2.823 1.00 91.88 80 ASP A C 1
ATOM 631 O O . ASP A 1 80 ? 5.032 4.040 -4.023 1.00 91.88 80 ASP A O 1
ATOM 635 N N . SER A 1 81 ? 4.704 4.659 -1.896 1.00 93.56 81 SER A N 1
ATOM 636 C CA . SER A 1 81 ? 3.903 5.849 -2.204 1.00 93.56 81 SER A CA 1
ATOM 637 C C . SER A 1 81 ? 4.753 6.968 -2.838 1.00 93.56 81 SER A C 1
ATOM 639 O O . SER A 1 81 ? 5.871 7.202 -2.377 1.00 93.56 81 SER A O 1
ATOM 641 N N . PRO A 1 82 ? 4.273 7.709 -3.858 1.00 90.75 82 PRO A N 1
ATOM 642 C CA . PRO A 1 82 ? 5.062 8.738 -4.547 1.00 90.75 82 PRO A CA 1
ATOM 643 C C . PRO A 1 82 ? 5.627 9.836 -3.633 1.00 90.75 82 PRO A C 1
ATOM 645 O O . PRO A 1 82 ? 6.760 10.272 -3.833 1.00 90.75 82 PRO A O 1
ATOM 648 N N . GLY A 1 83 ? 4.884 10.238 -2.599 1.00 89.25 83 GLY A N 1
ATOM 649 C CA . GLY A 1 83 ? 5.300 11.261 -1.638 1.00 89.25 83 GLY A CA 1
ATOM 650 C C . GLY A 1 83 ? 4.180 11.653 -0.673 1.00 89.25 83 GLY A C 1
ATOM 651 O O . GLY A 1 83 ? 3.063 11.147 -0.781 1.00 89.25 83 GLY A O 1
ATOM 652 N N . VAL A 1 84 ? 4.472 12.568 0.257 1.00 87.50 84 VAL A N 1
ATOM 653 C CA . VAL A 1 84 ? 3.487 13.077 1.237 1.00 87.50 84 VAL A CA 1
ATOM 654 C C . VAL A 1 84 ? 2.348 13.876 0.595 1.00 87.50 84 VAL A C 1
ATOM 656 O O . VAL A 1 84 ? 1.284 13.999 1.190 1.00 87.50 84 VAL A O 1
ATOM 659 N N . ASP A 1 85 ? 2.546 14.353 -0.635 1.00 87.88 85 ASP A N 1
ATOM 660 C CA . ASP A 1 85 ? 1.530 15.062 -1.424 1.00 87.88 85 ASP A CA 1
ATOM 661 C C . ASP A 1 85 ? 0.662 14.119 -2.281 1.00 87.88 85 ASP A C 1
ATOM 663 O O . ASP A 1 85 ? -0.144 14.573 -3.089 1.00 87.88 85 ASP A O 1
ATOM 667 N N . SER A 1 86 ? 0.843 12.799 -2.151 1.00 91.81 86 SER A N 1
ATOM 668 C CA . SER A 1 86 ? 0.046 11.798 -2.872 1.00 91.81 86 SER A CA 1
ATOM 669 C C . SER A 1 86 ? -1.150 11.302 -2.054 1.00 91.81 86 SER A C 1
ATOM 671 O O . SER A 1 86 ? -1.192 11.447 -0.835 1.00 91.81 86 SER A O 1
ATOM 673 N N . ASP A 1 87 ? -2.104 10.636 -2.705 1.00 94.06 87 ASP A N 1
ATOM 674 C CA . ASP A 1 87 ? -3.246 10.001 -2.035 1.00 94.06 87 ASP A CA 1
ATOM 675 C C . ASP A 1 87 ? -2.848 8.676 -1.354 1.00 94.06 87 ASP A C 1
ATOM 677 O O . ASP A 1 87 ? -3.308 7.606 -1.742 1.00 94.06 87 ASP A O 1
ATOM 681 N N . PHE A 1 88 ? -1.949 8.714 -0.364 1.00 96.62 88 PHE A N 1
ATOM 682 C CA . PHE A 1 88 ? -1.406 7.520 0.310 1.00 96.62 88 PHE A CA 1
ATOM 683 C C . PHE A 1 88 ? -2.190 7.089 1.566 1.00 96.62 88 PHE A C 1
ATOM 685 O O . PHE A 1 88 ? -1.797 6.142 2.245 1.00 96.62 88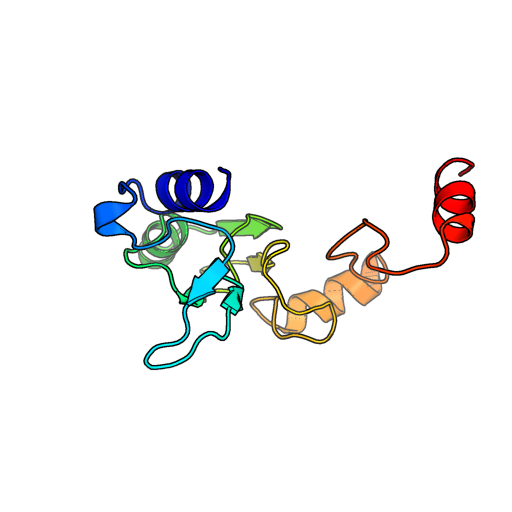 PHE A O 1
ATOM 692 N N . VAL A 1 89 ? -3.302 7.762 1.890 1.00 97.56 89 VAL A N 1
ATOM 693 C CA . VAL A 1 89 ? -4.113 7.499 3.091 1.00 97.56 89 VAL A CA 1
ATOM 694 C C . VAL A 1 89 ? -5.574 7.214 2.741 1.00 97.56 89 VAL A C 1
ATOM 696 O O . VAL A 1 89 ? -6.214 7.962 2.004 1.00 97.56 89 VAL A O 1
ATOM 699 N N . TYR A 1 90 ? -6.134 6.166 3.343 1.00 98.19 90 TYR A N 1
ATOM 700 C CA . TYR A 1 90 ? -7.558 5.861 3.347 1.00 98.19 90 TYR A CA 1
ATOM 701 C C . TYR A 1 90 ? -8.087 5.696 4.786 1.00 98.19 90 TYR A C 1
ATOM 703 O O . TYR A 1 90 ? -7.505 4.945 5.567 1.00 98.19 90 TYR A O 1
ATOM 711 N N . PRO A 1 91 ? -9.235 6.301 5.135 1.00 98.12 91 PRO A N 1
ATOM 712 C CA . PRO A 1 91 ? -9.916 7.361 4.396 1.00 98.12 91 PRO A CA 1
ATOM 713 C C . PRO A 1 91 ? -9.082 8.661 4.355 1.00 98.12 91 PRO A C 1
ATOM 715 O O . PRO A 1 91 ? -8.357 8.929 5.312 1.00 98.12 91 PRO A O 1
ATOM 718 N N . PRO A 1 92 ? -9.221 9.520 3.325 1.00 96.62 92 PRO A N 1
ATOM 719 C CA . PRO A 1 92 ? -8.348 10.692 3.152 1.00 96.62 92 PRO A CA 1
ATOM 720 C C . PRO A 1 92 ? -8.319 11.673 4.337 1.00 96.62 92 PRO A C 1
ATOM 722 O O . PRO A 1 92 ? -7.285 12.266 4.630 1.00 96.62 92 PRO A O 1
ATOM 725 N N . HIS A 1 93 ? -9.433 11.820 5.067 1.00 95.75 93 HIS A N 1
ATOM 726 C CA . HIS A 1 93 ? -9.526 12.749 6.203 1.00 95.75 93 HIS A CA 1
ATOM 727 C C . HIS A 1 93 ? -8.604 12.382 7.381 1.00 95.75 93 HIS A C 1
ATOM 729 O O . HIS A 1 93 ? -8.279 13.248 8.190 1.00 95.75 93 HIS A O 1
ATOM 735 N N . ILE A 1 94 ? -8.146 11.127 7.470 1.00 96.56 94 ILE A N 1
ATOM 736 C CA . ILE A 1 94 ? -7.248 10.671 8.540 1.00 96.56 94 ILE A CA 1
ATOM 737 C C . ILE A 1 94 ? -5.918 11.429 8.518 1.00 96.56 94 ILE A C 1
ATOM 739 O O . ILE A 1 94 ? -5.372 11.718 9.581 1.00 96.56 94 ILE A O 1
ATOM 743 N N . LEU A 1 95 ? -5.422 11.814 7.338 1.00 94.50 95 LEU A N 1
ATOM 744 C CA . LEU A 1 95 ? -4.189 12.594 7.238 1.00 94.50 95 LEU A CA 1
ATOM 745 C C . LEU A 1 95 ? -4.329 13.958 7.932 1.00 94.50 95 LEU A C 1
ATOM 747 O O . LEU A 1 95 ? -3.411 14.385 8.624 1.00 94.50 95 LEU A O 1
ATOM 751 N N . GLY A 1 96 ? -5.490 14.611 7.805 1.00 94.50 96 GLY A N 1
ATOM 752 C CA . GLY A 1 96 ? -5.781 15.871 8.495 1.00 94.50 96 GLY A CA 1
ATOM 753 C C . GLY A 1 96 ? -5.808 15.715 10.017 1.00 94.50 96 GLY A C 1
ATOM 754 O O . GLY A 1 96 ? -5.238 16.541 10.725 1.00 94.50 96 GLY A O 1
ATOM 755 N N . ASN A 1 97 ? -6.393 14.624 10.521 1.00 95.62 97 ASN A N 1
ATOM 756 C CA . ASN A 1 97 ? -6.414 14.334 11.959 1.00 95.62 97 ASN A CA 1
ATOM 757 C C . ASN A 1 97 ? -4.997 14.135 12.510 1.00 95.62 97 ASN A C 1
ATOM 759 O O . ASN A 1 97 ? -4.641 14.739 13.518 1.00 95.62 97 ASN A O 1
ATOM 763 N N . ILE A 1 98 ? -4.165 13.354 11.810 1.00 94.31 98 ILE A N 1
ATOM 764 C CA . ILE A 1 98 ? -2.768 13.135 12.207 1.00 94.31 98 ILE A CA 1
ATOM 765 C C . ILE A 1 98 ? -2.000 14.457 12.218 1.00 94.31 98 ILE A C 1
ATOM 767 O O . ILE A 1 98 ? -1.306 14.741 13.190 1.00 94.31 98 ILE A O 1
ATOM 771 N N . LYS A 1 99 ? -2.172 15.294 11.187 1.00 94.00 99 LYS A N 1
ATOM 772 C CA . LYS A 1 99 ? -1.525 16.610 11.119 1.00 94.00 99 LYS A CA 1
ATOM 773 C C . LYS A 1 99 ? -1.889 17.512 12.292 1.00 94.00 99 LYS A C 1
ATOM 775 O O . LYS A 1 99 ? -1.010 18.157 12.855 1.00 94.00 99 LYS A O 1
ATOM 780 N N . ASN A 1 100 ? -3.160 17.529 12.680 1.00 96.44 100 ASN A N 1
ATOM 781 C CA . ASN A 1 100 ? -3.637 18.370 13.774 1.00 96.44 100 ASN A CA 1
ATOM 782 C C . ASN A 1 100 ? -3.157 17.891 15.151 1.00 96.44 100 ASN A C 1
ATOM 784 O O . ASN A 1 100 ? -2.885 18.719 16.016 1.00 96.44 100 ASN A O 1
ATOM 788 N N . GLU A 1 101 ? -3.068 16.577 15.368 1.00 96.50 101 GLU A N 1
ATOM 789 C CA . GLU A 1 101 ? -2.741 16.003 16.682 1.00 96.50 101 GLU A CA 1
ATOM 790 C C . GLU A 1 101 ? -1.240 15.757 16.885 1.00 96.50 101 GLU A C 1
ATOM 792 O O . GLU A 1 101 ? -0.737 15.908 17.998 1.00 96.50 101 GLU A O 1
ATOM 797 N N . LEU A 1 102 ? -0.527 15.365 15.827 1.00 93.94 102 LEU A N 1
ATOM 798 C CA . LEU A 1 102 ? 0.847 14.851 15.892 1.00 93.94 102 LEU A CA 1
ATOM 799 C C . LEU A 1 102 ? 1.839 15.634 15.016 1.00 93.94 102 LEU A C 1
ATOM 801 O O . LEU A 1 102 ? 3.044 15.407 15.116 1.00 93.94 102 LEU A O 1
ATOM 805 N N . GLY A 1 103 ? 1.360 16.561 14.182 1.00 92.19 103 GLY A N 1
ATOM 806 C CA . GLY A 1 103 ? 2.178 17.293 13.217 1.00 92.19 103 GLY A CA 1
ATOM 807 C C . GLY A 1 103 ? 2.353 16.561 11.881 1.00 92.19 103 GLY A C 1
ATOM 808 O O . GLY A 1 103 ? 1.625 15.626 11.551 1.00 92.19 103 GLY A O 1
ATOM 809 N N . GLU A 1 104 ? 3.301 17.027 11.066 1.00 89.75 104 GLU A N 1
ATOM 810 C CA . GLU A 1 104 ? 3.476 16.532 9.695 1.00 89.75 104 GLU A CA 1
ATOM 811 C C . GLU A 1 104 ? 3.802 15.032 9.627 1.00 89.75 104 GLU A C 1
ATOM 813 O O . GLU A 1 104 ? 4.602 14.502 10.400 1.00 89.75 104 GLU A O 1
ATOM 818 N N . TYR A 1 105 ? 3.199 14.349 8.650 1.00 89.69 105 TYR A N 1
ATOM 819 C CA . TYR A 1 105 ? 3.407 12.919 8.452 1.00 89.69 105 TYR A CA 1
ATOM 820 C C . TYR A 1 105 ? 4.727 12.644 7.726 1.00 89.69 105 TYR A C 1
ATOM 822 O O . TYR A 1 105 ? 4.932 13.096 6.599 1.00 89.69 105 TYR A O 1
ATOM 830 N N . ILE A 1 106 ? 5.597 11.837 8.333 1.00 87.62 106 ILE A N 1
ATOM 831 C CA . ILE A 1 106 ? 6.872 11.429 7.736 1.00 87.62 106 ILE A CA 1
ATOM 832 C C . ILE A 1 106 ? 6.686 10.077 7.040 1.00 87.62 106 ILE A C 1
ATOM 834 O O . ILE A 1 106 ? 6.667 9.028 7.679 1.00 87.62 106 ILE A O 1
ATOM 838 N N . LEU A 1 107 ? 6.554 10.097 5.712 1.00 83.81 107 LEU A N 1
ATOM 839 C CA . LEU A 1 107 ? 6.401 8.881 4.899 1.00 83.81 107 LEU A CA 1
ATOM 840 C C . LEU A 1 107 ? 7.730 8.134 4.688 1.00 83.81 107 LEU A C 1
ATOM 842 O O . LEU A 1 107 ? 7.767 6.907 4.604 1.00 83.81 107 LEU A O 1
ATOM 846 N N . ARG A 1 108 ? 8.833 8.876 4.565 1.00 77.00 108 ARG A N 1
ATOM 847 C CA . ARG A 1 108 ? 10.191 8.341 4.423 1.00 77.00 108 ARG A CA 1
ATOM 848 C C . ARG A 1 108 ? 11.123 9.212 5.256 1.00 77.00 108 ARG A C 1
ATOM 850 O O . ARG A 1 108 ? 11.220 10.404 4.993 1.00 77.00 108 ARG A O 1
ATOM 857 N N . ASP A 1 109 ? 11.817 8.608 6.214 1.00 64.75 109 ASP A N 1
ATOM 858 C CA . ASP A 1 109 ? 12.802 9.293 7.069 1.00 64.75 109 ASP A CA 1
ATOM 859 C C . ASP A 1 109 ? 14.239 9.140 6.538 1.00 64.75 109 ASP A C 1
ATOM 861 O O . ASP A 1 109 ? 15.214 9.159 7.276 1.00 64.75 109 ASP A O 1
ATOM 865 N N . TYR A 1 110 ? 14.379 8.923 5.226 1.00 58.12 110 TYR A N 1
ATOM 866 C CA . TYR A 1 110 ? 15.684 8.900 4.575 1.00 58.12 110 TYR A CA 1
ATOM 867 C C . TYR A 1 110 ? 15.807 10.107 3.647 1.00 58.12 110 TYR A C 1
ATOM 869 O O . TYR A 1 110 ? 14.913 10.309 2.816 1.00 58.12 110 TYR A O 1
ATOM 877 N N . PRO A 1 111 ? 16.902 10.883 3.735 1.00 52.75 111 PRO A N 1
ATOM 878 C CA . PRO A 1 111 ? 17.143 12.002 2.839 1.00 52.75 111 PRO A CA 1
ATOM 879 C C . PRO A 1 111 ? 17.336 11.482 1.410 1.00 52.75 111 PRO A C 1
ATOM 881 O O . PRO A 1 111 ? 18.422 11.079 1.004 1.00 52.75 111 PRO A O 1
ATOM 884 N N . GLN A 1 112 ? 16.263 11.474 0.624 1.00 48.75 112 GLN A N 1
ATOM 885 C CA . GLN A 1 112 ? 16.337 11.263 -0.818 1.00 48.75 112 GLN A CA 1
ATOM 886 C C . GLN A 1 112 ? 16.881 12.550 -1.440 1.00 48.75 112 GLN A C 1
ATOM 888 O O . GLN A 1 112 ? 16.156 13.532 -1.577 1.00 48.75 112 GLN A O 1
ATOM 893 N N . GLY A 1 113 ? 18.180 12.573 -1.742 1.00 51.62 113 GLY A N 1
ATOM 894 C CA . GLY A 1 113 ? 18.822 13.705 -2.414 1.00 51.62 113 GLY A CA 1
ATOM 895 C C . GLY A 1 113 ? 18.933 14.994 -1.590 1.00 51.62 113 GLY A C 1
ATOM 896 O O . GLY A 1 113 ? 19.178 16.045 -2.176 1.00 51.62 113 GLY A O 1
ATOM 897 N N . GLN A 1 114 ? 18.767 14.950 -0.260 1.00 53.47 114 GLN A N 1
ATOM 898 C CA . GLN A 1 114 ? 19.110 16.105 0.576 1.00 53.47 114 GLN A CA 1
ATOM 899 C C . GLN A 1 114 ? 20.618 16.165 0.824 1.00 53.47 114 GLN A C 1
ATOM 901 O O . GLN A 1 114 ? 21.288 15.135 0.903 1.00 53.47 114 GLN A O 1
ATOM 906 N N . ASP A 1 115 ? 21.124 17.392 0.963 1.00 59.03 115 ASP A N 1
ATOM 907 C CA . ASP A 1 115 ? 22.483 17.692 1.410 1.00 59.03 115 ASP A CA 1
ATOM 908 C C . ASP A 1 115 ? 22.865 16.773 2.592 1.00 59.03 115 ASP A C 1
ATOM 910 O O . ASP A 1 115 ? 22.147 16.773 3.600 1.00 59.03 115 ASP A O 1
ATOM 914 N N . PRO A 1 116 ? 23.968 16.000 2.502 1.00 61.34 116 PRO A N 1
ATOM 915 C CA . PRO A 1 116 ? 24.455 15.136 3.579 1.00 61.34 116 PRO A CA 1
ATOM 916 C C . PRO A 1 116 ? 24.546 15.822 4.951 1.00 61.34 116 PRO A C 1
ATOM 918 O O . PRO A 1 116 ? 24.454 15.157 5.982 1.00 61.34 116 PRO A O 1
ATOM 921 N N . SER A 1 117 ? 24.679 17.152 4.990 1.00 63.84 117 SER A N 1
ATOM 922 C CA . SER A 1 117 ? 24.702 17.934 6.230 1.00 63.84 117 SER A CA 1
ATOM 923 C C . SER A 1 117 ? 23.386 17.881 7.029 1.00 63.84 117 SER A C 1
ATOM 925 O O . SER A 1 117 ? 23.395 18.033 8.253 1.00 63.84 117 SER A O 1
ATOM 927 N N . SER A 1 118 ? 22.253 17.623 6.366 1.00 58.47 118 SER A N 1
ATOM 928 C CA . SER A 1 118 ? 20.931 17.482 6.997 1.00 58.47 118 SER A CA 1
ATOM 929 C C . SER A 1 118 ? 20.844 16.256 7.912 1.00 58.47 118 SER A C 1
ATOM 931 O O . SER A 1 118 ? 20.249 16.334 8.987 1.00 58.47 118 SER A O 1
ATOM 933 N N . PHE A 1 119 ? 21.527 15.169 7.545 1.00 60.38 119 PHE A N 1
ATOM 934 C CA . PHE A 1 119 ? 21.581 13.923 8.310 1.00 60.38 119 PHE A CA 1
ATOM 935 C C . PHE A 1 119 ? 22.261 14.116 9.673 1.00 60.38 119 PHE A C 1
ATOM 937 O O . PHE A 1 119 ? 21.778 13.633 10.695 1.00 60.38 119 PHE A O 1
ATOM 944 N N . LEU A 1 120 ? 23.336 14.911 9.718 1.00 63.06 120 LEU A N 1
ATOM 945 C CA . LEU A 1 120 ? 24.050 15.206 10.965 1.00 63.06 120 LEU A CA 1
ATOM 946 C C . LEU A 1 120 ? 23.173 15.962 11.973 1.00 63.06 120 LEU A C 1
ATOM 948 O O . LEU A 1 120 ? 23.311 15.765 13.177 1.00 63.06 120 LEU A O 1
ATOM 952 N N . LYS A 1 121 ? 22.228 16.787 11.509 1.00 61.91 121 LYS A N 1
ATOM 953 C CA . LYS A 1 121 ? 21.305 17.515 12.396 1.00 61.91 121 LYS A CA 1
ATOM 954 C C . LYS A 1 121 ? 20.237 16.615 13.027 1.00 61.91 121 LYS A C 1
ATOM 956 O O . LYS A 1 121 ? 19.706 16.985 14.070 1.00 61.91 121 LYS A O 1
ATOM 961 N N . GLN A 1 122 ? 19.923 15.464 12.426 1.00 59.59 122 GLN A N 1
ATOM 962 C CA . GLN A 1 122 ? 18.960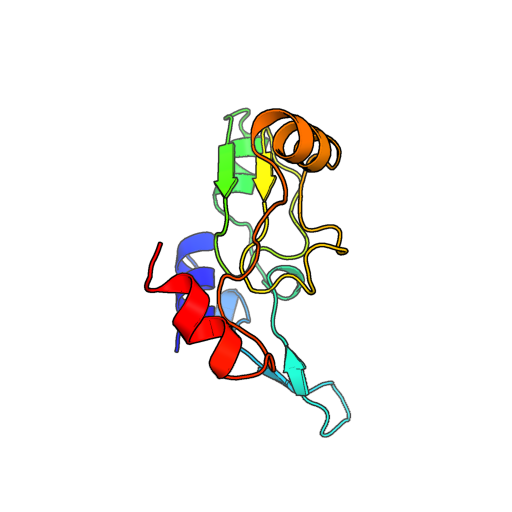 14.503 12.979 1.00 59.59 122 GLN A CA 1
ATOM 963 C C . GLN A 1 122 ? 19.561 13.623 14.087 1.00 59.59 122 GLN A C 1
ATOM 965 O O . GLN A 1 122 ? 18.846 13.277 15.017 1.00 59.59 122 GLN A O 1
ATOM 970 N N . ILE A 1 123 ? 20.859 13.299 14.034 1.00 58.91 123 ILE A N 1
ATOM 971 C CA . ILE A 1 123 ? 21.513 12.401 15.013 1.00 58.91 123 ILE A CA 1
ATOM 972 C C . ILE A 1 123 ? 21.747 13.079 16.378 1.00 58.91 123 ILE A C 1
ATOM 974 O O . ILE A 1 123 ? 21.904 12.404 17.391 1.00 58.91 123 ILE A O 1
ATOM 978 N N . HIS A 1 124 ? 21.777 14.412 16.419 1.00 54.62 124 HIS A N 1
ATOM 979 C CA . HIS A 1 124 ? 22.082 15.189 17.628 1.00 54.62 124 HIS A CA 1
ATOM 980 C C . HIS A 1 124 ? 20.845 15.726 18.376 1.00 54.62 124 HIS A C 1
ATOM 982 O O . HIS A 1 124 ? 20.983 16.645 19.187 1.00 54.62 124 HIS A O 1
ATOM 988 N N . LYS A 1 125 ? 19.652 15.181 18.114 1.00 49.00 125 LYS A N 1
ATOM 989 C CA . LYS A 1 125 ? 18.434 15.410 18.910 1.00 49.00 125 LYS A CA 1
ATOM 990 C C . LYS A 1 125 ? 18.137 14.204 19.789 1.00 49.00 125 LYS A C 1
ATOM 992 O O . LYS A 1 125 ? 17.673 14.445 20.923 1.00 49.00 125 LYS A O 1
#

Foldseek 3Di:
DPFQVLLCQFAVDGCVQFVTDDQWDDDPPDPDIDGQALVSTDHHGVQQVCQVVVHEDEAAQRGRQPPPDDGNYKFAYHLSAPDLPDNRIPPSCVLVVCCVPPNHDDRDPDPPPDDPVVVVVVVVD

Radius of gyration: 16.49 Å; chains: 1; bounding box: 42×35×44 Å

pLDDT: mean 89.62, std 13.66, range [48.75, 98.62]

Secondary structure (DSSP, 8-state):
-HHHHHHHHHHS--HHHH---SSEEEPTTSS-EEE--GGG--S--HHHHHHHTT--EEEEEESS-PSPPP-SEEEEE-TTSS-TTSS-EESTHHHHHHHHHH-S--S--S-SS--THHHHHHHT-